Protein AF-0000000080321862 (afdb_homodimer)

Foldseek 3Di:
DDDDDDDDDDDPVVVVVLVVCCVVPVDVHSVRVVVVVVVVVVVVVVVVVVVVVVVVVVVVVVVD/DDDDDDDDDDDPVVVVVLVVCCVVPVDVHSVRVVVVVVVVVVVVVVVVVVVVVVVVVVVVVVVD

Structure (mmCIF, N/CA/C/O backbone):
data_AF-0000000080321862-model_v1
#
loop_
_entity.id
_entity.type
_entity.pdbx_description
1 polymer 'Putative addiction module antidote protein, CC2985 family'
#
loop_
_atom_site.group_PDB
_atom_site.id
_atom_site.type_symbol
_atom_site.label_atom_id
_atom_site.label_alt_id
_atom_site.label_comp_id
_atom_site.label_asym_id
_atom_site.label_entity_id
_atom_site.label_seq_id
_atom_site.pdbx_PDB_ins_code
_atom_site.Cartn_x
_atom_site.Cartn_y
_atom_site.Cartn_z
_atom_site.occupancy
_atom_site.B_iso_or_equiv
_atom_site.auth_seq_id
_atom_site.auth_comp_id
_atom_site.auth_asym_id
_atom_site.auth_atom_id
_atom_site.pdbx_PDB_model_num
ATOM 1 N N . MET A 1 1 ? 13.039 -7.543 13.562 1 77.44 1 MET A N 1
ATOM 2 C CA . MET A 1 1 ? 12.672 -7.555 12.156 1 77.44 1 MET A CA 1
ATOM 3 C C . MET A 1 1 ? 13.781 -6.965 11.297 1 77.44 1 MET A C 1
ATOM 5 O O . MET A 1 1 ? 14.297 -5.883 11.594 1 77.44 1 MET A O 1
ATOM 9 N N . ARG A 1 2 ? 14.242 -7.785 10.414 1 92.75 2 ARG A N 1
ATOM 10 C CA . ARG A 1 2 ? 15.328 -7.305 9.562 1 92.75 2 ARG A CA 1
ATOM 11 C C . ARG A 1 2 ? 14.797 -6.434 8.43 1 92.75 2 ARG A C 1
ATOM 13 O O . ARG A 1 2 ? 13.797 -6.781 7.793 1 92.75 2 ARG A O 1
ATOM 20 N N . MET A 1 3 ? 15.469 -5.238 8.336 1 97.31 3 MET A N 1
ATOM 21 C CA . MET A 1 3 ? 15.055 -4.309 7.289 1 97.31 3 MET A CA 1
ATOM 22 C C . MET A 1 3 ? 16.047 -4.305 6.137 1 97.31 3 MET A C 1
ATOM 24 O O . MET A 1 3 ? 17.219 -4.668 6.32 1 97.31 3 MET A O 1
ATOM 28 N N . ARG A 1 4 ? 15.469 -3.988 5 1 97 4 ARG A N 1
ATOM 29 C CA . ARG A 1 4 ? 16.281 -3.838 3.801 1 97 4 ARG A CA 1
ATOM 30 C C . ARG A 1 4 ? 16 -2.514 3.102 1 97 4 ARG A C 1
ATOM 32 O O . ARG A 1 4 ? 14.852 -2.074 3.039 1 97 4 ARG A O 1
ATOM 39 N N . LYS A 1 5 ? 17.062 -1.894 2.566 1 98.44 5 LYS A N 1
ATOM 40 C CA . LYS A 1 5 ? 16.938 -0.655 1.804 1 98.44 5 LYS A CA 1
ATOM 41 C C . LYS A 1 5 ? 16.75 -0.944 0.318 1 98.44 5 LYS A C 1
ATOM 43 O O . LYS A 1 5 ? 17.5 -1.722 -0.274 1 98.44 5 LYS A O 1
ATOM 48 N N . ILE A 1 6 ? 15.734 -0.368 -0.251 1 98.62 6 ILE A N 1
ATOM 49 C CA . ILE A 1 6 ? 15.516 -0.56 -1.682 1 98.62 6 ILE A CA 1
ATOM 50 C C . ILE A 1 6 ? 15.227 0.785 -2.344 1 98.62 6 ILE A C 1
ATOM 52 O O . ILE A 1 6 ? 14.789 1.729 -1.681 1 98.62 6 ILE A O 1
ATOM 56 N N . SER A 1 7 ? 15.43 0.873 -3.67 1 98.62 7 SER A N 1
ATOM 57 C CA . SER A 1 7 ? 15.125 2.041 -4.492 1 98.62 7 SER A CA 1
ATOM 58 C C . SER A 1 7 ? 13.945 1.773 -5.422 1 98.62 7 SER A C 1
ATOM 60 O O . SER A 1 7 ? 13.914 0.753 -6.113 1 98.62 7 SER A O 1
ATOM 62 N N . ILE A 1 8 ? 12.992 2.75 -5.379 1 98.69 8 ILE A N 1
ATOM 63 C CA . ILE A 1 8 ? 11.805 2.553 -6.20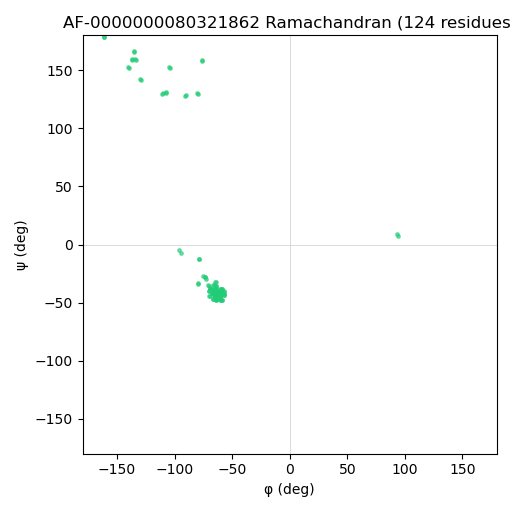3 1 98.69 8 ILE A CA 1
ATOM 64 C C . ILE A 1 8 ? 11.43 3.865 -6.891 1 98.69 8 ILE A C 1
ATOM 66 O O . ILE A 1 8 ? 11.852 4.941 -6.457 1 98.69 8 ILE A O 1
ATOM 70 N N . ARG A 1 9 ? 10.672 3.67 -7.949 1 98.56 9 ARG A N 1
ATOM 71 C CA . ARG A 1 9 ? 10.133 4.828 -8.656 1 98.56 9 ARG A CA 1
ATOM 72 C C . ARG A 1 9 ? 8.633 4.969 -8.406 1 98.56 9 ARG A C 1
ATOM 74 O O . ARG A 1 9 ? 7.875 4.016 -8.594 1 98.56 9 ARG A O 1
ATOM 81 N N . ILE A 1 10 ? 8.227 6.199 -8.031 1 98.62 10 ILE A N 1
ATOM 82 C CA . ILE A 1 10 ? 6.816 6.492 -7.805 1 98.62 10 ILE A CA 1
ATOM 83 C C . ILE A 1 10 ? 6.453 7.82 -8.469 1 98.62 10 ILE A C 1
ATOM 85 O O . ILE A 1 10 ? 7.332 8.578 -8.875 1 98.62 10 ILE A O 1
ATOM 89 N N . THR A 1 11 ? 5.117 8.07 -8.586 1 98.12 11 THR A N 1
ATOM 90 C CA . THR A 1 11 ? 4.684 9.312 -9.211 1 98.12 11 THR A CA 1
ATOM 91 C C . THR A 1 11 ? 4.855 10.484 -8.25 1 98.12 11 THR A C 1
ATOM 93 O O . THR A 1 11 ? 4.891 10.305 -7.035 1 98.12 11 THR A O 1
ATOM 96 N N . ASP A 1 12 ? 4.926 11.664 -8.82 1 98.06 12 ASP A N 1
ATOM 97 C CA . ASP A 1 12 ? 5 12.875 -8 1 98.06 12 ASP A CA 1
ATOM 98 C C . ASP A 1 12 ? 3.764 13.008 -7.113 1 98.06 12 ASP A C 1
ATOM 100 O O . ASP A 1 12 ? 3.863 13.453 -5.965 1 98.06 12 ASP A O 1
ATOM 104 N N . GLN A 1 13 ? 2.693 12.648 -7.672 1 97.19 13 GLN A N 1
ATOM 105 C CA . GLN A 1 13 ? 1.442 12.742 -6.926 1 97.19 13 GLN A CA 1
ATOM 106 C C . GLN A 1 13 ? 1.459 11.82 -5.711 1 97.19 13 GLN A C 1
ATOM 108 O O . GLN A 1 13 ? 1.04 12.219 -4.621 1 97.19 13 GLN A O 1
ATOM 113 N N . GLN A 1 14 ? 1.916 10.602 -5.883 1 98.31 14 GLN A N 1
ATOM 114 C CA . GLN A 1 14 ? 2.045 9.672 -4.77 1 98.31 14 GLN A CA 1
ATOM 115 C C . GLN A 1 14 ? 3 10.211 -3.707 1 98.31 14 GLN A C 1
ATOM 117 O O . GLN A 1 14 ? 2.715 10.133 -2.51 1 98.31 14 GLN A O 1
ATOM 122 N N . TYR A 1 15 ? 4.094 10.727 -4.207 1 98.31 15 TYR A N 1
ATOM 123 C CA . TYR A 1 15 ? 5.078 11.25 -3.268 1 98.31 15 TYR A CA 1
ATOM 124 C C . TYR A 1 15 ? 4.516 12.43 -2.486 1 98.31 15 TYR A C 1
ATOM 126 O O . TYR A 1 15 ? 4.766 12.562 -1.285 1 98.31 15 TYR A O 1
ATOM 134 N N . GLU A 1 16 ? 3.807 13.32 -3.184 1 97.69 16 GLU A N 1
ATOM 135 C CA . GLU A 1 16 ? 3.205 14.469 -2.523 1 97.69 16 GLU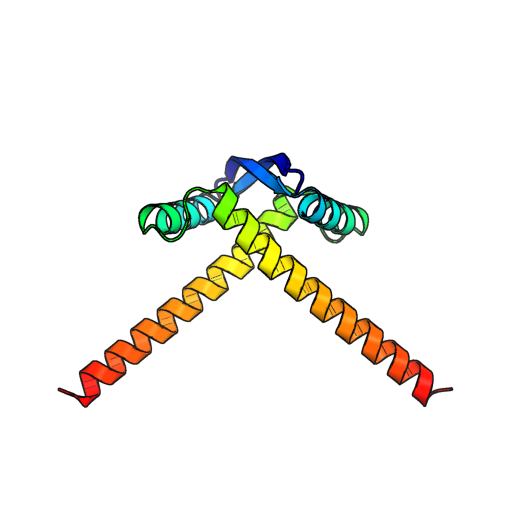 A CA 1
ATOM 136 C C . GLU A 1 16 ? 2.225 14.039 -1.437 1 97.69 16 GLU A C 1
ATOM 138 O O . GLU A 1 16 ? 2.162 14.656 -0.37 1 97.69 16 GLU A O 1
ATOM 143 N N . PHE A 1 17 ? 1.481 13.016 -1.724 1 97.88 17 PHE A N 1
ATOM 144 C CA . PHE A 1 17 ? 0.55 12.484 -0.734 1 97.88 17 PHE A CA 1
ATOM 145 C C . PHE A 1 17 ? 1.296 11.961 0.486 1 97.88 17 PHE A C 1
ATOM 147 O O . PHE A 1 17 ? 0.906 12.227 1.624 1 97.88 17 PHE A O 1
ATOM 154 N N . ILE A 1 18 ? 2.406 11.188 0.283 1 98.25 18 ILE A N 1
ATOM 155 C CA . ILE A 1 18 ? 3.244 10.672 1.359 1 98.25 18 ILE A CA 1
ATOM 156 C C . ILE A 1 18 ? 3.76 11.828 2.215 1 98.25 18 ILE A C 1
ATOM 158 O O . ILE A 1 18 ? 3.664 11.789 3.443 1 98.25 18 ILE A O 1
ATOM 162 N N . GLU A 1 19 ? 4.184 12.891 1.536 1 97.88 19 GLU A N 1
ATOM 163 C CA . GLU A 1 19 ? 4.742 14.047 2.234 1 97.88 19 GLU A CA 1
ATOM 164 C C . GLU A 1 19 ? 3.684 14.734 3.088 1 97.88 19 GLU A C 1
ATOM 166 O O . GLU A 1 19 ? 3.984 15.227 4.176 1 97.88 19 GLU A O 1
ATOM 171 N N . SER A 1 20 ? 2.498 14.797 2.58 1 97.25 20 SER A N 1
ATOM 172 C CA . SER A 1 20 ? 1.416 15.43 3.328 1 97.25 20 SER A CA 1
ATOM 173 C C . SER A 1 20 ? 1.116 14.664 4.613 1 97.25 20 SER A C 1
ATOM 175 O O . SER A 1 20 ? 0.874 15.273 5.66 1 97.25 20 SER A O 1
ATOM 177 N N . LEU A 1 21 ? 1.177 13.344 4.59 1 96.81 21 LEU A N 1
ATOM 178 C CA . LEU A 1 21 ? 0.937 12.508 5.766 1 96.81 21 LEU A CA 1
ATOM 179 C C . LEU A 1 21 ? 2.049 12.688 6.793 1 96.81 21 LEU A C 1
ATOM 181 O O . LEU A 1 21 ? 1.788 12.711 7.996 1 96.81 21 LEU A O 1
ATOM 185 N N . VAL A 1 22 ? 3.281 12.812 6.258 1 98 22 VAL A N 1
ATOM 186 C CA . VAL A 1 22 ? 4.43 13.008 7.137 1 98 22 VAL A CA 1
ATOM 187 C C . VAL A 1 22 ? 4.344 14.375 7.805 1 98 22 VAL A C 1
ATOM 189 O O . VAL A 1 22 ? 4.566 14.5 9.008 1 98 22 VAL A O 1
ATOM 192 N N . ALA A 1 23 ? 3.965 15.336 7.008 1 97.44 23 ALA A N 1
ATOM 193 C CA . ALA A 1 23 ? 3.865 16.703 7.496 1 97.44 23 ALA A CA 1
ATOM 194 C C . ALA A 1 23 ? 2.781 16.828 8.562 1 97.44 23 ALA A C 1
ATOM 196 O O . ALA A 1 23 ? 2.916 17.625 9.508 1 97.44 23 ALA A O 1
ATOM 197 N N . MET A 1 24 ? 1.712 16.031 8.469 1 95.88 24 MET A N 1
ATOM 198 C CA . MET A 1 24 ? 0.59 16.062 9.406 1 95.88 24 MET A CA 1
ATOM 199 C C . MET A 1 24 ? 0.933 15.32 10.695 1 95.88 24 MET A C 1
ATOM 201 O O . MET A 1 24 ? 0.191 15.398 11.672 1 95.88 24 MET A O 1
ATOM 205 N N . GLY A 1 25 ? 1.989 14.609 10.664 1 96.19 25 GLY A N 1
ATOM 206 C CA . GLY A 1 25 ? 2.48 13.953 11.867 1 96.19 25 GLY A CA 1
ATOM 207 C C . GLY A 1 25 ? 1.985 12.531 12.016 1 96.19 25 GLY A C 1
ATOM 208 O O . GLY A 1 25 ? 2.184 11.906 13.062 1 96.19 25 GLY A O 1
ATOM 209 N N . ASP A 1 26 ? 1.328 11.961 11.055 1 93.56 26 ASP A N 1
ATOM 210 C CA . ASP A 1 26 ? 0.773 10.609 11.102 1 93.56 26 ASP A CA 1
ATOM 211 C C . ASP A 1 26 ? 1.875 9.562 10.992 1 93.56 26 ASP A C 1
ATOM 213 O O . ASP A 1 26 ? 1.731 8.445 11.492 1 93.56 26 ASP A O 1
ATOM 217 N N . TYR A 1 27 ? 2.934 9.961 10.328 1 97.06 27 TYR A N 1
ATOM 218 C CA . TYR A 1 27 ? 4.078 9.094 10.094 1 97.06 27 TYR A CA 1
ATOM 219 C C . TYR A 1 27 ? 5.387 9.859 10.242 1 97.06 27 TYR A C 1
ATOM 221 O O . TYR A 1 27 ? 5.438 11.062 9.992 1 97.06 27 TYR A O 1
ATOM 229 N N . ALA A 1 28 ? 6.363 9.227 10.586 1 97.44 28 ALA A N 1
ATOM 230 C CA . ALA A 1 28 ? 7.656 9.859 10.836 1 97.44 28 ALA A CA 1
ATOM 231 C C . ALA A 1 28 ? 8.383 10.141 9.523 1 97.44 28 ALA A C 1
ATOM 233 O O . ALA A 1 28 ? 9.164 11.094 9.43 1 97.44 28 ALA A O 1
ATOM 234 N N . ASN A 1 29 ? 8.18 9.219 8.477 1 98.19 29 ASN A N 1
ATOM 235 C CA . ASN A 1 29 ? 8.891 9.367 7.211 1 98.19 29 ASN A CA 1
ATOM 236 C C . ASN A 1 29 ? 8.227 8.578 6.094 1 98.19 29 ASN A C 1
ATOM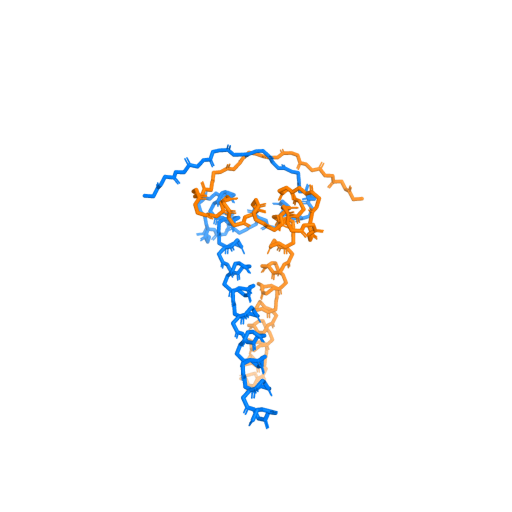 238 O O . ASN A 1 29 ? 7.242 7.867 6.332 1 98.19 29 ASN A O 1
ATOM 242 N N . ALA A 1 30 ? 8.75 8.68 4.992 1 98 30 ALA A N 1
ATOM 243 C CA . ALA A 1 30 ? 8.203 8.039 3.799 1 98 30 ALA A CA 1
ATOM 244 C C . ALA A 1 30 ? 8.234 6.52 3.936 1 98 30 ALA A C 1
ATOM 246 O O . ALA A 1 30 ? 7.305 5.832 3.504 1 98 30 ALA A O 1
ATOM 247 N N . SER A 1 31 ? 9.281 5.938 4.484 1 98.75 31 SER A N 1
ATOM 248 C CA . SER A 1 31 ? 9.391 4.492 4.66 1 98.75 31 SER A CA 1
ATOM 249 C C . SER A 1 31 ? 8.25 3.951 5.512 1 98.75 31 SER A C 1
ATOM 251 O O . SER A 1 31 ? 7.719 2.871 5.242 1 98.75 31 SER A O 1
ATOM 253 N N . GLU A 1 32 ? 7.91 4.699 6.48 1 98.56 32 GLU A N 1
ATOM 254 C CA . GLU A 1 32 ? 6.816 4.289 7.355 1 98.56 32 GLU A CA 1
ATOM 255 C C . GLU A 1 32 ? 5.492 4.25 6.602 1 98.56 32 GLU A C 1
ATOM 257 O O . GLU A 1 32 ? 4.715 3.307 6.754 1 98.56 32 GLU A O 1
ATOM 262 N N . VAL A 1 33 ? 5.246 5.172 5.77 1 98.56 33 VAL A N 1
ATOM 263 C CA . VAL A 1 33 ? 4.02 5.23 4.98 1 98.56 33 VAL A CA 1
ATOM 264 C C . VAL A 1 33 ? 3.961 4.039 4.023 1 98.56 33 VAL A C 1
ATOM 266 O O . VAL A 1 33 ? 2.945 3.348 3.951 1 98.56 33 VAL A O 1
ATOM 269 N N . ILE A 1 34 ? 5.023 3.771 3.371 1 98.75 34 ILE A N 1
ATOM 270 C CA . ILE A 1 34 ? 5.086 2.729 2.352 1 98.75 34 ILE A CA 1
ATOM 271 C C . ILE A 1 34 ? 4.957 1.357 3.01 1 98.75 34 ILE A C 1
ATOM 273 O O . ILE A 1 34 ? 4.285 0.468 2.482 1 98.75 34 ILE A O 1
ATOM 277 N N . ARG A 1 35 ? 5.574 1.209 4.195 1 98.69 35 ARG A N 1
ATOM 278 C CA . ARG A 1 35 ? 5.43 -0.057 4.906 1 98.69 35 ARG A CA 1
ATOM 279 C C . ARG A 1 35 ? 3.977 -0.3 5.301 1 98.69 35 ARG A C 1
ATOM 281 O O . ARG A 1 35 ? 3.494 -1.434 5.246 1 98.69 35 ARG A O 1
ATOM 288 N N . GLU A 1 36 ? 3.305 0.732 5.641 1 98.5 36 GLU A N 1
ATOM 289 C CA . GLU A 1 36 ? 1.891 0.59 5.977 1 98.5 36 GLU A CA 1
ATOM 290 C C . GLU A 1 36 ? 1.062 0.256 4.738 1 98.5 36 GLU A C 1
ATOM 292 O O . GLU A 1 36 ? 0.19 -0.614 4.785 1 98.5 36 GLU A O 1
ATOM 297 N N . ALA A 1 37 ? 1.344 0.953 3.703 1 98.62 37 ALA A N 1
ATOM 298 C CA . ALA A 1 37 ? 0.659 0.671 2.445 1 98.62 37 ALA A CA 1
ATOM 299 C C . ALA A 1 37 ? 0.853 -0.784 2.027 1 98.62 37 ALA A C 1
ATOM 301 O O . ALA A 1 37 ? -0.101 -1.453 1.626 1 98.62 37 ALA A O 1
ATOM 302 N N . LEU A 1 38 ? 2.053 -1.269 2.223 1 98.62 38 LEU A N 1
ATOM 303 C CA . LEU A 1 38 ? 2.377 -2.645 1.861 1 98.62 38 LEU A CA 1
ATOM 304 C C . LEU A 1 38 ? 1.68 -3.629 2.795 1 98.62 38 LEU A C 1
ATOM 306 O O . LEU A 1 38 ? 1.234 -4.695 2.359 1 98.62 38 LEU A O 1
ATOM 310 N N . ARG A 1 39 ? 1.67 -3.26 4.023 1 97.94 39 ARG A N 1
ATOM 311 C CA . ARG A 1 39 ? 0.982 -4.121 4.98 1 97.94 39 ARG A CA 1
ATOM 312 C C . ARG A 1 39 ? -0.483 -4.301 4.598 1 97.94 39 ARG A C 1
ATOM 314 O O . ARG A 1 39 ? -0.991 -5.426 4.578 1 97.94 39 ARG A O 1
ATOM 321 N N . ILE A 1 40 ? -1.139 -3.209 4.293 1 97.31 40 ILE A N 1
ATOM 322 C CA . ILE A 1 40 ? -2.543 -3.238 3.898 1 97.31 40 ILE A CA 1
ATOM 323 C C . ILE A 1 40 ? -2.699 -4.039 2.609 1 97.31 40 ILE A C 1
ATOM 325 O O . ILE A 1 40 ? -3.572 -4.906 2.512 1 97.31 40 ILE A O 1
ATOM 329 N N . PHE A 1 41 ? -1.839 -3.814 1.618 1 97.88 41 PHE A N 1
ATOM 330 C CA . PHE A 1 41 ? -1.851 -4.492 0.326 1 97.88 41 PHE A CA 1
ATOM 331 C C . PHE A 1 41 ? -1.671 -5.996 0.5 1 97.88 41 PHE A C 1
ATOM 333 O O . PHE A 1 41 ? -2.422 -6.785 -0.074 1 97.88 41 PHE A O 1
ATOM 340 N N . ILE A 1 42 ? -0.687 -6.414 1.298 1 96.62 42 ILE A N 1
ATOM 341 C CA . ILE A 1 42 ? -0.358 -7.82 1.508 1 96.62 42 ILE A CA 1
ATOM 342 C C . ILE A 1 42 ? -1.522 -8.523 2.201 1 96.62 42 ILE A C 1
ATOM 344 O O . ILE A 1 42 ? -1.919 -9.625 1.803 1 96.62 42 ILE A O 1
ATOM 348 N N . ASN A 1 43 ? -2.047 -7.859 3.209 1 95.94 43 ASN A N 1
ATOM 349 C CA . ASN A 1 43 ? -3.188 -8.438 3.912 1 95.94 43 ASN A CA 1
ATOM 350 C C . ASN A 1 43 ? -4.375 -8.648 2.977 1 95.94 43 ASN A C 1
ATOM 352 O O . ASN A 1 43 ? -5.07 -9.664 3.061 1 95.94 43 ASN A O 1
ATOM 356 N N . GLN A 1 44 ? -4.609 -7.75 2.152 1 94.81 44 GLN A N 1
ATOM 357 C CA . GLN A 1 44 ? -5.699 -7.863 1.187 1 94.81 44 GLN A CA 1
ATOM 358 C C . GLN A 1 44 ? -5.465 -9.023 0.227 1 94.81 44 GLN A C 1
ATOM 360 O O . GLN A 1 44 ? -6.379 -9.805 -0.046 1 94.81 44 GLN A O 1
ATOM 365 N N . LYS A 1 45 ? -4.25 -9.086 -0.304 1 94 45 LYS A N 1
ATOM 366 C CA . LYS A 1 45 ? -3.91 -10.164 -1.229 1 94 45 LYS A CA 1
ATOM 367 C C . LYS A 1 45 ? -4.023 -11.523 -0.549 1 94 45 LYS A C 1
ATOM 369 O O . LYS A 1 45 ? -4.5 -12.492 -1.155 1 94 45 LYS A O 1
ATOM 374 N N . LYS A 1 46 ? -3.58 -11.57 0.671 1 93.12 46 LYS A N 1
ATOM 375 C CA . LYS A 1 46 ? -3.668 -12.82 1.422 1 93.12 46 LYS A CA 1
ATOM 376 C C . LYS A 1 46 ? -5.121 -13.234 1.634 1 93.12 46 LYS A C 1
ATOM 378 O O . LYS A 1 46 ? -5.457 -14.414 1.537 1 93.12 46 LYS A O 1
ATOM 383 N N . LYS A 1 47 ? -5.887 -12.305 1.898 1 94.12 47 LYS A N 1
ATOM 384 C CA . LYS A 1 47 ? -7.309 -12.586 2.076 1 94.12 47 LYS A CA 1
ATOM 385 C C . LYS A 1 47 ? -7.93 -13.117 0.788 1 94.12 47 LYS A C 1
ATOM 387 O O . LYS A 1 47 ? -8.688 -14.094 0.813 1 94.12 47 LYS A O 1
ATOM 392 N N . GLU A 1 48 ? -7.66 -12.492 -0.263 1 93.19 48 GLU A N 1
ATOM 393 C CA . GLU A 1 48 ? -8.156 -12.914 -1.567 1 93.19 48 GLU A CA 1
ATOM 394 C C . GLU A 1 48 ? -7.73 -14.344 -1.881 1 93.19 48 GLU A C 1
ATOM 396 O O . GLU A 1 48 ? -8.531 -15.141 -2.373 1 93.19 48 GLU A O 1
ATOM 401 N N . LEU A 1 49 ? -6.52 -14.625 -1.575 1 88.88 49 LEU A N 1
ATOM 402 C CA . LEU A 1 49 ? -5.977 -15.953 -1.833 1 88.88 49 LEU A CA 1
ATOM 403 C C . LEU A 1 49 ? -6.668 -17 -0.964 1 88.88 49 LEU A C 1
ATOM 405 O O . LEU A 1 49 ? -7.02 -18.078 -1.446 1 88.88 49 LEU A O 1
ATOM 409 N N . LYS A 1 50 ? -6.875 -16.656 0.203 1 92 50 LYS A N 1
ATOM 410 C CA . LYS A 1 50 ? -7.555 -17.547 1.132 1 92 50 LYS A CA 1
ATOM 411 C C . LYS A 1 50 ? -8.984 -17.844 0.678 1 92 50 LYS A C 1
ATOM 413 O O . LYS A 1 50 ? -9.445 -18.984 0.73 1 92 50 LYS A O 1
ATOM 418 N N . GLU A 1 51 ? -9.594 -16.812 0.292 1 92.25 51 GLU A N 1
ATOM 419 C CA . GLU A 1 51 ? -10.977 -16.953 -0.173 1 92.25 51 GLU A CA 1
ATOM 420 C C . GLU A 1 51 ? -11.047 -17.828 -1.428 1 92.25 51 GLU A C 1
ATOM 422 O O . GLU A 1 51 ? -11.922 -18.688 -1.544 1 92.25 51 GLU A O 1
ATOM 427 N N . LEU A 1 52 ? -10.141 -17.609 -2.27 1 90.44 52 LEU A N 1
ATOM 428 C CA . LEU A 1 52 ? -10.086 -18.375 -3.51 1 90.44 52 LEU A CA 1
ATOM 429 C C . LEU A 1 52 ? -9.766 -19.844 -3.229 1 90.44 52 LEU A C 1
ATOM 431 O O . LEU A 1 52 ? -10.383 -20.75 -3.805 1 90.44 52 LEU A O 1
ATOM 435 N N . MET A 1 53 ? -8.789 -20.062 -2.418 1 89 53 MET A N 1
ATOM 436 C CA . MET A 1 53 ? -8.398 -21.422 -2.053 1 89 53 MET A CA 1
ATOM 437 C C . MET A 1 53 ? -9.523 -22.125 -1.31 1 89 53 MET A C 1
ATOM 439 O O . MET A 1 53 ? -9.758 -23.328 -1.515 1 89 53 MET A O 1
ATOM 443 N N . GLY A 1 54 ? -10.109 -21.375 -0.427 1 85.56 54 GLY A N 1
ATOM 444 C CA . GLY A 1 54 ? -11.242 -21.938 0.282 1 85.56 54 GLY A CA 1
ATOM 445 C C . GLY A 1 54 ? -12.383 -22.328 -0.638 1 85.56 54 GLY A C 1
ATOM 446 O O . GLY A 1 54 ? -12.969 -23.406 -0.481 1 85.56 54 GLY A O 1
ATOM 447 N N . ASP A 1 55 ? -12.711 -21.5 -1.526 1 85.25 55 ASP A N 1
ATOM 448 C CA . ASP A 1 55 ? -13.773 -21.766 -2.49 1 85.25 55 ASP A CA 1
ATOM 449 C C . ASP A 1 55 ? -13.453 -22.969 -3.355 1 85.25 55 ASP A C 1
ATOM 451 O O . ASP A 1 55 ? -14.328 -23.781 -3.66 1 85.25 55 ASP A O 1
ATOM 455 N N . GLU A 1 56 ? -12.25 -23.078 -3.75 1 81.69 56 GLU A N 1
ATOM 456 C CA . GLU A 1 56 ? -11.812 -24.203 -4.574 1 81.69 56 GLU A CA 1
ATOM 457 C C . GLU A 1 56 ? -11.945 -25.516 -3.818 1 81.69 56 GLU A C 1
ATOM 459 O O . GLU A 1 56 ? -12.414 -26.516 -4.375 1 81.69 56 GLU A O 1
ATOM 464 N N . ILE A 1 57 ? -11.594 -25.516 -2.639 1 86.25 57 ILE A N 1
ATOM 465 C CA . ILE A 1 57 ? -11.664 -26.688 -1.791 1 86.25 57 ILE A CA 1
ATOM 466 C C . ILE A 1 57 ? -13.125 -27.094 -1.58 1 86.25 57 ILE A C 1
ATOM 468 O O . ILE A 1 57 ? -13.477 -28.266 -1.662 1 86.25 57 ILE A O 1
ATOM 472 N N . LYS A 1 58 ? -13.867 -26.062 -1.34 1 87.06 58 LYS A N 1
ATOM 473 C CA . LYS A 1 58 ? -15.297 -26.312 -1.196 1 87.06 58 LYS A CA 1
ATOM 474 C C . LYS A 1 58 ? -15.891 -26.891 -2.479 1 87.06 58 LYS A C 1
ATOM 476 O O . LYS A 1 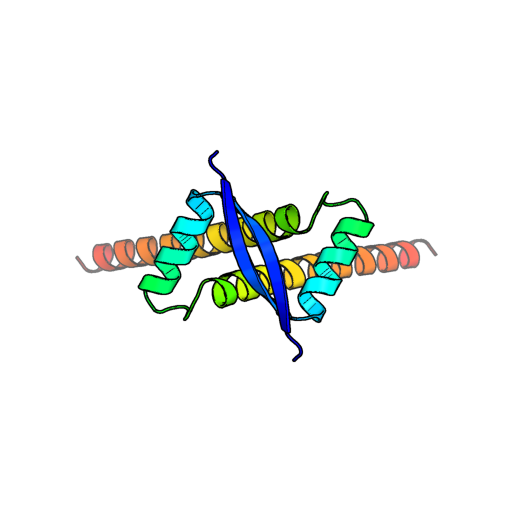58 ? -16.672 -27.844 -2.432 1 87.06 58 LYS A O 1
ATOM 481 N N . TRP A 1 59 ? -15.516 -26.359 -3.543 1 86.31 59 TRP A N 1
ATOM 482 C CA . TRP A 1 59 ? -15.977 -26.812 -4.855 1 86.31 59 TRP A CA 1
ATOM 483 C C . TRP A 1 59 ? -15.523 -28.234 -5.137 1 86.31 59 TRP A C 1
ATOM 485 O O . TRP A 1 59 ? -16.312 -29.062 -5.609 1 86.31 59 TRP A O 1
ATOM 495 N N . MET A 1 60 ? -14.352 -28.516 -4.852 1 90.06 60 MET A N 1
ATOM 496 C CA . MET A 1 60 ? -13.812 -29.844 -5.066 1 90.06 60 MET A CA 1
ATOM 497 C C . MET A 1 60 ? -14.5 -30.859 -4.152 1 90.06 60 MET A C 1
ATOM 499 O O . MET A 1 60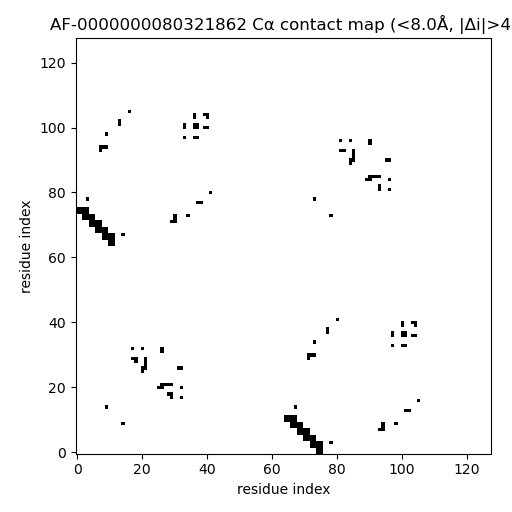 ? -14.703 -32 -4.535 1 90.06 60 MET A O 1
ATOM 503 N N . GLY A 1 61 ? -14.789 -30.312 -3.002 1 84.31 61 GLY A N 1
ATOM 504 C CA . GLY A 1 61 ? -15.453 -31.203 -2.055 1 84.31 61 GLY A CA 1
ATOM 505 C C . GLY A 1 61 ? -16.875 -31.531 -2.457 1 84.31 61 GLY A C 1
ATOM 506 O O . GLY A 1 61 ? -17.359 -32.625 -2.199 1 84.31 61 GLY A O 1
ATOM 507 N N . GLU A 1 62 ? -17.594 -30.625 -3.045 1 80.44 62 GLU A N 1
ATOM 508 C CA . GLU A 1 62 ? -18.969 -30.844 -3.453 1 80.44 62 GLU A CA 1
ATOM 509 C C . GLU A 1 62 ? -19.047 -31.75 -4.68 1 80.44 62 GLU A C 1
ATOM 511 O O . GLU A 1 62 ? -20.078 -32.375 -4.93 1 80.44 62 GLU A O 1
ATOM 516 N N . ASN A 1 63 ? -18 -31.672 -5.414 1 72.88 63 ASN A N 1
ATOM 517 C CA . ASN A 1 63 ? -18.047 -32.469 -6.633 1 72.88 63 ASN A CA 1
ATOM 518 C C . ASN A 1 63 ? -17.359 -33.812 -6.438 1 72.88 63 ASN A C 1
ATOM 520 O O . ASN A 1 63 ? -17.234 -34.594 -7.383 1 72.88 63 ASN A O 1
ATOM 524 N N . VAL A 1 64 ? -16.75 -34.062 -5.309 1 65 64 VAL A N 1
ATOM 525 C CA . VAL A 1 64 ? -16.312 -35.438 -5.023 1 65 64 VAL A CA 1
ATOM 526 C C . VAL A 1 64 ? -17.422 -36.188 -4.301 1 65 64 VAL A C 1
ATOM 528 O O . VAL A 1 64 ? -18.156 -35.625 -3.504 1 65 64 VAL A O 1
ATOM 531 N N . MET B 1 1 ? 2.887 11.414 -16.672 1 77.69 1 MET B N 1
ATOM 532 C CA . MET B 1 1 ? 3.057 11.344 -15.227 1 77.69 1 MET B CA 1
ATOM 533 C C . MET B 1 1 ? 4.535 11.367 -14.852 1 77.69 1 MET B C 1
ATOM 535 O O . MET B 1 1 ? 5.336 10.617 -15.406 1 77.69 1 MET B O 1
ATOM 539 N N . ARG B 1 2 ? 4.852 12.367 -14.086 1 93.06 2 ARG B N 1
ATOM 540 C CA . ARG B 1 2 ? 6.254 12.484 -13.703 1 93.06 2 ARG B CA 1
ATOM 541 C C . ARG B 1 2 ? 6.582 11.547 -12.539 1 93.06 2 ARG B C 1
ATOM 543 O O . ARG B 1 2 ? 5.828 11.469 -11.57 1 93.06 2 ARG B O 1
ATOM 550 N N . MET B 1 3 ? 7.703 10.805 -12.805 1 97.44 3 MET B N 1
ATOM 551 C CA . MET B 1 3 ? 8.125 9.859 -11.773 1 97.44 3 MET B CA 1
ATOM 552 C C . MET B 1 3 ? 9.352 10.383 -11.031 1 97.44 3 MET B C 1
ATOM 554 O O . MET B 1 3 ? 10.102 11.203 -11.555 1 97.44 3 MET B O 1
ATOM 558 N N . ARG B 1 4 ? 9.406 9.914 -9.805 1 97 4 ARG B N 1
ATOM 559 C CA . ARG B 1 4 ? 10.562 10.227 -8.969 1 97 4 ARG B CA 1
ATOM 560 C C . ARG B 1 4 ? 11.141 8.969 -8.336 1 97 4 ARG B C 1
ATOM 562 O O . ARG B 1 4 ? 10.398 8.07 -7.93 1 97 4 ARG B O 1
ATOM 569 N N . LYS B 1 5 ? 12.484 8.914 -8.234 1 98.44 5 LYS B N 1
ATOM 570 C CA . LYS B 1 5 ? 13.18 7.812 -7.578 1 98.44 5 LYS B CA 1
ATOM 571 C C . LYS B 1 5 ? 13.383 8.102 -6.094 1 98.44 5 LYS B C 1
ATOM 573 O O . LYS B 1 5 ? 13.859 9.172 -5.723 1 98.44 5 LYS B O 1
ATOM 578 N N . ILE B 1 6 ? 12.992 7.176 -5.27 1 98.62 6 ILE B N 1
ATOM 579 C CA . ILE B 1 6 ? 13.219 7.363 -3.84 1 98.62 6 ILE B CA 1
ATOM 580 C C . ILE B 1 6 ? 13.789 6.086 -3.232 1 98.62 6 ILE B C 1
ATOM 582 O O . ILE B 1 6 ? 13.617 4.996 -3.787 1 98.62 6 ILE B O 1
ATOM 586 N N . SER B 1 7 ? 14.438 6.207 -2.061 1 98.62 7 SER B N 1
ATOM 587 C CA . SER B 1 7 ? 14.984 5.094 -1.287 1 98.62 7 SER B CA 1
ATOM 588 C C . SER B 1 7 ? 14.195 4.887 0.005 1 98.62 7 SER B C 1
ATOM 590 O O . SER B 1 7 ? 13.953 5.836 0.751 1 98.62 7 SER B O 1
ATOM 592 N N . ILE B 1 8 ? 13.805 3.598 0.2 1 98.69 8 ILE B N 1
ATOM 593 C CA . ILE B 1 8 ? 13.008 3.312 1.388 1 98.69 8 ILE B CA 1
ATOM 594 C C . ILE B 1 8 ? 13.508 2.029 2.049 1 98.69 8 ILE B C 1
ATOM 596 O O . ILE B 1 8 ? 14.188 1.219 1.412 1 98.69 8 ILE B O 1
ATOM 600 N N . ARG B 1 9 ? 13.156 1.938 3.32 1 98.5 9 ARG B N 1
ATOM 601 C CA . ARG B 1 9 ? 13.453 0.72 4.066 1 98.5 9 ARG B CA 1
ATOM 602 C C . ARG B 1 9 ? 12.188 -0.087 4.328 1 98.5 9 ARG B C 1
ATOM 604 O O . ARG B 1 9 ? 11.195 0.446 4.84 1 98.5 9 ARG B O 1
ATOM 611 N N . ILE B 1 10 ? 12.258 -1.394 4.023 1 98.62 10 ILE B N 1
ATOM 612 C CA . ILE B 1 10 ? 11.133 -2.297 4.262 1 98.62 10 ILE B CA 1
ATOM 613 C C . ILE B 1 10 ? 11.641 -3.588 4.898 1 98.62 10 ILE B C 1
ATOM 615 O O . ILE B 1 10 ? 12.844 -3.846 4.926 1 98.62 10 ILE B O 1
ATOM 619 N N . THR B 1 11 ? 10.68 -4.375 5.434 1 98.12 11 THR B N 1
ATOM 620 C CA . THR B 1 11 ? 11.078 -5.625 6.07 1 98.12 11 THR B CA 1
ATOM 621 C C . THR B 1 11 ? 11.414 -6.684 5.027 1 98.12 11 THR B C 1
ATOM 623 O O . THR B 1 11 ? 10.969 -6.602 3.881 1 98.12 11 THR B O 1
ATOM 626 N N . ASP B 1 12 ? 12.188 -7.664 5.441 1 98 12 ASP B N 1
ATOM 627 C CA . ASP B 1 12 ? 12.5 -8.781 4.555 1 98 12 ASP B CA 1
ATOM 628 C C . ASP B 1 12 ? 11.234 -9.516 4.125 1 98 12 ASP B C 1
ATOM 630 O O . ASP B 1 12 ? 11.133 -9.961 2.98 1 98 12 ASP B O 1
ATOM 634 N N . GLN B 1 13 ? 10.367 -9.625 5.043 1 97.19 13 GLN B N 1
ATOM 635 C CA . GLN B 1 13 ? 9.117 -10.312 4.754 1 97.19 13 GLN B CA 1
ATOM 636 C C . GLN B 1 13 ? 8.32 -9.586 3.676 1 97.19 13 GLN B C 1
ATOM 638 O O . GLN B 1 13 ? 7.781 -10.211 2.764 1 97.19 13 GLN B O 1
ATOM 643 N N . GLN B 1 14 ? 8.227 -8.273 3.791 1 98.25 14 GLN B N 1
ATOM 644 C CA . GLN B 1 14 ? 7.551 -7.473 2.775 1 98.25 14 GLN B CA 1
ATOM 645 C C . GLN B 1 14 ? 8.227 -7.625 1.416 1 98.25 14 GLN B C 1
ATOM 647 O O . GLN B 1 14 ? 7.555 -7.773 0.394 1 98.25 14 GLN B O 1
ATOM 652 N N . TYR B 1 15 ? 9.539 -7.562 1.472 1 98.25 15 TYR B N 1
ATOM 653 C CA . TYR B 1 15 ? 10.273 -7.676 0.218 1 98.25 15 TYR B CA 1
ATOM 654 C C . TYR B 1 15 ? 10.062 -9.047 -0.42 1 98.25 15 TYR B C 1
ATOM 656 O O . TYR B 1 15 ? 9.93 -9.148 -1.641 1 98.25 15 TYR B O 1
ATOM 664 N N . GLU B 1 16 ? 10.094 -10.094 0.389 1 97.69 16 GLU B N 1
ATOM 665 C CA . GLU B 1 16 ? 9.883 -11.445 -0.118 1 97.69 16 GLU B CA 1
ATOM 666 C C . GLU B 1 16 ? 8.508 -11.578 -0.774 1 97.69 16 GLU B C 1
ATOM 668 O O . GLU B 1 16 ? 8.367 -12.242 -1.804 1 97.69 16 GLU B O 1
ATOM 673 N N . PHE B 1 17 ? 7.531 -10.961 -0.159 1 97.88 17 PHE B N 1
ATOM 674 C CA . PHE B 1 17 ? 6.188 -10.984 -0.732 1 97.88 17 PHE B CA 1
ATOM 675 C C . PHE B 1 17 ? 6.168 -10.289 -2.086 1 97.88 17 PHE B C 1
ATOM 677 O O . PHE B 1 17 ? 5.582 -10.797 -3.043 1 97.88 17 PHE B O 1
ATOM 684 N N . ILE B 1 18 ? 6.82 -9.094 -2.213 1 98.25 18 ILE B N 1
ATOM 685 C CA . ILE B 1 18 ? 6.926 -8.352 -3.463 1 98.25 18 ILE B CA 1
ATOM 686 C C . ILE B 1 18 ? 7.578 -9.227 -4.531 1 98.25 18 ILE B C 1
ATOM 688 O O . ILE B 1 18 ? 7.07 -9.336 -5.648 1 98.25 18 ILE B O 1
ATOM 692 N N . GLU B 1 19 ? 8.633 -9.93 -4.129 1 97.88 19 GLU B N 1
ATOM 693 C CA . GLU B 1 19 ? 9.375 -10.781 -5.062 1 97.88 19 GLU B CA 1
ATOM 694 C C . GLU B 1 19 ? 8.508 -11.93 -5.562 1 97.88 19 GLU B C 1
ATOM 696 O O . GLU B 1 19 ? 8.602 -12.328 -6.727 1 97.88 19 GLU B O 1
ATOM 701 N N . SER B 1 20 ? 7.719 -12.469 -4.695 1 97.25 20 SER B N 1
ATOM 702 C CA . SER B 1 20 ? 6.844 -13.57 -5.082 1 97.25 20 SER B CA 1
ATOM 703 C C . SER B 1 20 ? 5.824 -13.125 -6.125 1 97.25 20 SER B C 1
ATOM 705 O O . SER B 1 20 ? 5.531 -13.859 -7.07 1 97.25 20 SER B O 1
ATOM 707 N N . LEU B 1 21 ? 5.301 -11.914 -6.008 1 96.81 21 LEU B N 1
ATOM 708 C CA . LEU B 1 21 ? 4.34 -11.375 -6.961 1 96.81 21 LEU B CA 1
ATOM 709 C C . LEU B 1 21 ? 4.996 -11.125 -8.32 1 96.81 21 LEU B C 1
ATOM 711 O O . LEU B 1 21 ? 4.387 -11.367 -9.359 1 96.81 21 LEU B O 1
ATOM 715 N N . VAL B 1 22 ? 6.25 -10.648 -8.25 1 98 22 VAL B N 1
ATOM 716 C CA . VAL B 1 22 ? 6.992 -10.391 -9.484 1 98 22 VAL B CA 1
ATOM 717 C C . VAL B 1 22 ? 7.301 -11.711 -10.188 1 98 22 VAL B C 1
ATOM 719 O O . VAL B 1 22 ? 7.137 -11.82 -11.406 1 98 22 VAL B O 1
ATOM 722 N N . ALA B 1 23 ? 7.676 -12.664 -9.398 1 97.44 23 ALA B N 1
ATOM 723 C CA . ALA B 1 23 ? 8.031 -13.977 -9.93 1 97.44 23 ALA B CA 1
ATOM 724 C C . ALA B 1 23 ? 6.828 -14.656 -10.578 1 97.44 23 ALA B C 1
ATOM 726 O O . ALA B 1 23 ? 6.969 -15.375 -11.57 1 97.44 23 ALA B O 1
ATOM 727 N N . MET B 1 24 ? 5.621 -14.398 -10.055 1 95.94 24 MET B N 1
ATOM 728 C CA . MET B 1 24 ? 4.387 -14.992 -10.562 1 95.94 24 MET B CA 1
ATOM 729 C C . MET B 1 24 ? 3.916 -14.289 -11.828 1 95.94 24 MET B C 1
ATOM 731 O O . MET B 1 24 ? 2.996 -14.758 -12.5 1 95.94 24 MET B O 1
ATOM 735 N N . GLY B 1 25 ? 4.484 -13.188 -12.109 1 96.19 25 GLY B N 1
ATOM 736 C CA . GLY B 1 25 ? 4.203 -12.484 -13.352 1 96.19 25 GLY B CA 1
ATOM 737 C C . GLY B 1 25 ? 3.111 -11.445 -13.211 1 96.19 25 GLY B C 1
ATOM 738 O O . GLY B 1 25 ? 2.652 -10.883 -14.211 1 96.19 25 GLY B O 1
ATOM 739 N N . ASP B 1 26 ? 2.641 -11.125 -12.039 1 93.5 26 ASP B N 1
ATOM 740 C CA . ASP B 1 26 ? 1.567 -10.164 -11.797 1 93.5 26 ASP B CA 1
ATOM 741 C C . ASP B 1 26 ? 2.061 -8.734 -11.969 1 93.5 26 ASP B C 1
ATOM 743 O O . ASP B 1 26 ? 1.281 -7.836 -12.305 1 93.5 26 ASP B O 1
ATOM 747 N N . TYR B 1 27 ? 3.346 -8.57 -11.742 1 97.06 27 TYR B N 1
ATOM 748 C CA . TYR B 1 27 ? 3.992 -7.27 -11.836 1 97.06 27 TYR B CA 1
ATOM 749 C C . TYR B 1 27 ? 5.371 -7.387 -12.469 1 97.06 27 TYR B C 1
ATOM 751 O O . TYR B 1 27 ? 6.031 -8.422 -12.352 1 97.06 27 TYR B O 1
ATOM 759 N N . ALA B 1 28 ? 5.797 -6.426 -13.062 1 97.38 28 ALA B N 1
ATOM 760 C CA . ALA B 1 28 ? 7.07 -6.441 -13.773 1 97.38 28 ALA B CA 1
ATOM 761 C C . ALA B 1 28 ? 8.242 -6.27 -12.812 1 97.38 28 ALA B C 1
ATOM 763 O O . ALA B 1 28 ? 9.344 -6.762 -13.062 1 97.38 28 ALA B O 1
ATOM 764 N N . ASN B 1 29 ? 8.016 -5.445 -11.695 1 98.19 29 ASN B N 1
ATOM 765 C CA . ASN B 1 29 ? 9.102 -5.168 -10.758 1 98.19 29 ASN B CA 1
ATOM 766 C C . ASN B 1 29 ? 8.57 -4.664 -9.414 1 98.19 29 ASN B C 1
ATOM 768 O O . ASN B 1 29 ? 7.359 -4.48 -9.25 1 98.19 29 ASN B O 1
ATOM 772 N N . ALA B 1 30 ? 9.422 -4.43 -8.555 1 98 30 ALA B N 1
ATOM 773 C CA . ALA B 1 30 ? 9.086 -3.994 -7.203 1 98 30 ALA B CA 1
ATOM 774 C C . ALA B 1 30 ? 8.391 -2.635 -7.219 1 98 30 ALA B C 1
ATOM 776 O O . ALA B 1 30 ? 7.457 -2.398 -6.449 1 98 30 ALA B O 1
ATOM 777 N N . SER B 1 31 ? 8.812 -1.698 -8.031 1 98.75 31 SER B N 1
AT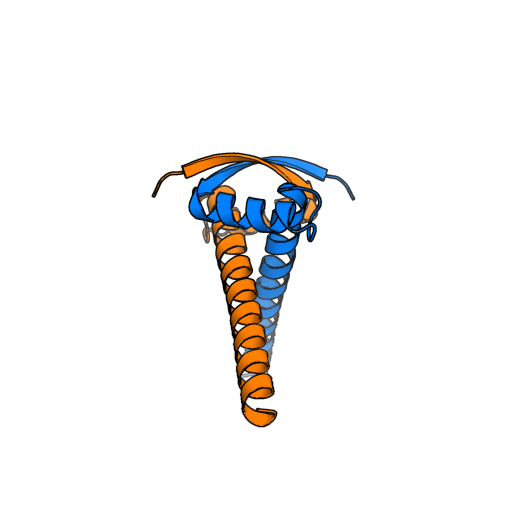OM 778 C CA . SER B 1 31 ? 8.203 -0.375 -8.117 1 98.75 31 SER B CA 1
ATOM 779 C C . SER B 1 31 ? 6.73 -0.467 -8.492 1 98.75 31 SER B C 1
ATOM 781 O O . SER B 1 31 ? 5.906 0.288 -7.973 1 98.75 31 SER B O 1
ATOM 783 N N . GLU B 1 32 ? 6.461 -1.366 -9.344 1 98.56 32 GLU B N 1
ATOM 784 C CA . GLU B 1 32 ? 5.078 -1.556 -9.766 1 98.56 32 GLU B CA 1
ATOM 785 C C . GLU B 1 32 ? 4.211 -2.043 -8.609 1 98.56 32 GLU B C 1
ATOM 787 O O . GLU B 1 32 ? 3.096 -1.553 -8.414 1 98.56 32 GLU B O 1
ATOM 792 N N . VAL B 1 33 ? 4.695 -2.902 -7.824 1 98.56 33 VAL B N 1
ATOM 793 C CA . VAL B 1 33 ? 3.969 -3.432 -6.68 1 98.56 33 VAL B CA 1
ATOM 794 C C . VAL B 1 33 ? 3.717 -2.316 -5.664 1 98.56 33 VAL B C 1
ATOM 796 O O . VAL B 1 33 ? 2.59 -2.137 -5.199 1 98.56 33 VAL B O 1
ATOM 799 N N . ILE B 1 34 ? 4.695 -1.562 -5.391 1 98.75 34 ILE B N 1
ATOM 800 C CA . ILE B 1 34 ? 4.629 -0.521 -4.371 1 98.75 34 ILE B CA 1
ATOM 801 C C . ILE B 1 34 ? 3.697 0.596 -4.836 1 98.75 34 ILE B C 1
ATOM 803 O O . ILE B 1 34 ? 2.924 1.136 -4.039 1 98.75 34 ILE B O 1
ATOM 807 N N . ARG B 1 35 ? 3.744 0.9 -6.148 1 98.69 35 ARG B N 1
ATOM 808 C CA . ARG B 1 35 ? 2.826 1.911 -6.66 1 98.69 35 ARG B CA 1
ATOM 809 C C . ARG B 1 35 ? 1.377 1.457 -6.52 1 98.69 35 ARG B C 1
ATOM 811 O O . ARG B 1 35 ? 0.494 2.262 -6.215 1 98.69 35 ARG B O 1
ATOM 818 N N . GLU B 1 36 ? 1.15 0.214 -6.684 1 98.5 36 GLU B N 1
ATOM 819 C CA . GLU B 1 36 ? -0.201 -0.31 -6.508 1 98.5 36 GLU B CA 1
ATOM 820 C C . GLU B 1 36 ? -0.619 -0.277 -5.043 1 98.5 36 GLU B C 1
ATOM 822 O O . GLU B 1 36 ? -1.744 0.111 -4.719 1 98.5 36 GLU B O 1
ATOM 827 N N . ALA B 1 37 ? 0.28 -0.683 -4.227 1 98.62 37 ALA B N 1
ATOM 828 C CA . ALA B 1 37 ? 0.011 -0.63 -2.791 1 98.62 37 ALA B CA 1
ATOM 829 C C . ALA B 1 37 ? -0.328 0.79 -2.35 1 98.62 37 ALA B C 1
ATOM 831 O O . ALA B 1 37 ? -1.28 1.002 -1.595 1 98.62 37 ALA B O 1
ATOM 832 N N . LEU B 1 38 ? 0.388 1.737 -2.891 1 98.62 38 LEU B N 1
ATOM 833 C CA . LEU B 1 38 ? 0.176 3.141 -2.549 1 98.62 38 LEU B CA 1
ATOM 834 C C . LEU B 1 38 ? -1.152 3.641 -3.107 1 98.62 38 LEU B C 1
ATOM 836 O O . LEU B 1 38 ? -1.844 4.43 -2.463 1 98.62 38 LEU B O 1
ATOM 840 N N . ARG B 1 39 ? -1.419 3.203 -4.293 1 97.94 39 ARG B N 1
ATOM 841 C CA . ARG B 1 39 ? -2.693 3.594 -4.887 1 97.94 39 ARG B CA 1
ATOM 842 C C . ARG B 1 39 ? -3.863 3.143 -4.02 1 97.94 39 ARG B C 1
ATOM 844 O O . ARG B 1 39 ? -4.773 3.924 -3.738 1 97.94 39 ARG B O 1
ATOM 851 N N . ILE B 1 40 ? -3.83 1.903 -3.596 1 97.31 40 ILE B N 1
ATOM 852 C CA . ILE B 1 40 ? -4.879 1.345 -2.748 1 97.31 40 ILE B CA 1
ATOM 853 C C . ILE B 1 40 ? -4.922 2.098 -1.421 1 97.31 40 ILE B C 1
ATOM 855 O O . ILE B 1 40 ? -5.996 2.494 -0.961 1 97.31 40 ILE B O 1
ATOM 859 N N . PHE B 1 41 ? -3.773 2.355 -0.812 1 97.88 41 PHE B N 1
ATOM 860 C CA . PHE B 1 41 ? -3.645 3.061 0.458 1 97.88 41 PHE B CA 1
ATOM 861 C C . PHE B 1 41 ? -4.215 4.469 0.355 1 97.88 41 PHE B C 1
ATOM 863 O O . PHE B 1 41 ? -4.996 4.895 1.211 1 97.88 41 PHE B O 1
ATOM 870 N N . ILE B 1 42 ? -3.852 5.203 -0.696 1 96.62 42 ILE B N 1
ATOM 871 C CA . ILE B 1 42 ? -4.266 6.586 -0.891 1 96.62 42 ILE B CA 1
ATOM 872 C C . ILE B 1 42 ? -5.781 6.648 -1.09 1 96.62 42 ILE B C 1
ATOM 874 O O . ILE B 1 42 ? -6.457 7.488 -0.491 1 96.62 42 ILE B O 1
ATOM 878 N N . ASN B 1 43 ? -6.258 5.734 -1.909 1 95.88 43 ASN B N 1
ATOM 879 C CA . ASN B 1 43 ? -7.699 5.695 -2.137 1 95.88 43 ASN B CA 1
ATOM 880 C C . ASN B 1 43 ? -8.461 5.434 -0.843 1 95.88 43 ASN B C 1
ATOM 882 O O . ASN B 1 43 ? -9.516 6.031 -0.605 1 95.88 43 ASN B O 1
ATOM 886 N N . GLN B 1 44 ? -7.996 4.602 -0.056 1 94.75 44 GLN B N 1
ATOM 887 C CA . GLN B 1 44 ? -8.625 4.305 1.227 1 94.75 44 GLN B CA 1
ATOM 888 C C . GLN B 1 44 ? -8.617 5.527 2.139 1 94.75 44 GLN B C 1
ATOM 890 O O . GLN B 1 44 ? -9.633 5.844 2.768 1 94.75 44 GLN B O 1
ATOM 895 N N . LYS B 1 45 ? -7.469 6.16 2.23 1 94 45 LYS B N 1
ATOM 896 C CA . LYS B 1 45 ? -7.348 7.348 3.068 1 94 45 LYS B CA 1
ATOM 897 C C . LYS B 1 45 ? -8.273 8.461 2.58 1 94 45 LYS B C 1
ATOM 899 O O . LYS B 1 45 ? -8.883 9.164 3.387 1 94 45 LYS B O 1
ATOM 904 N N . LYS B 1 46 ? -8.328 8.586 1.284 1 93 46 LYS B N 1
ATOM 905 C CA . LYS B 1 46 ? -9.211 9.602 0.709 1 93 46 LYS B CA 1
ATOM 906 C C . LYS B 1 46 ? -10.672 9.312 1.039 1 93 46 LYS B C 1
ATOM 908 O O . LYS B 1 46 ? -11.438 10.234 1.344 1 93 46 LYS B O 1
ATOM 913 N N . LYS B 1 47 ? -10.984 8.133 0.977 1 94.12 47 LYS B N 1
ATOM 914 C CA . LYS B 1 47 ? -12.352 7.738 1.312 1 94.12 47 LYS B CA 1
ATOM 915 C C . LYS B 1 47 ? -12.664 8.039 2.775 1 94.12 47 LYS B C 1
ATOM 917 O O . LYS B 1 47 ? -13.727 8.578 3.088 1 94.12 47 LYS B O 1
ATOM 922 N N . GLU B 1 48 ? -11.805 7.688 3.615 1 93.19 48 GLU B N 1
ATOM 923 C CA . GLU B 1 48 ? -11.969 7.949 5.043 1 93.19 48 GLU B CA 1
ATOM 924 C C . GLU B 1 48 ? -12.133 9.445 5.312 1 93.19 48 GLU B C 1
ATOM 926 O O . GLU B 1 48 ? -12.984 9.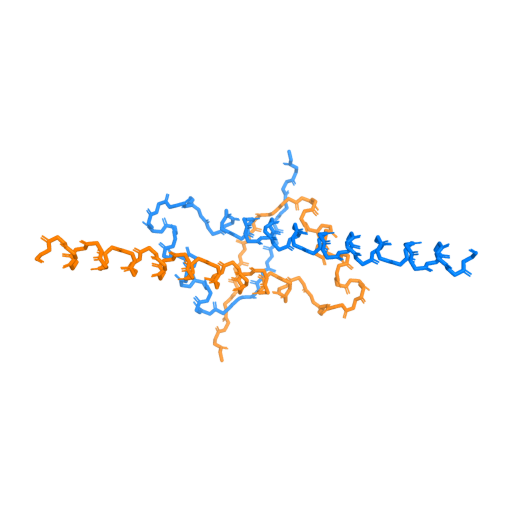844 6.109 1 93.19 48 GLU B O 1
ATOM 931 N N . LEU B 1 49 ? -11.352 10.203 4.652 1 88.88 49 LEU B N 1
ATOM 932 C CA . LEU B 1 49 ? -11.398 11.656 4.82 1 88.88 49 LEU B CA 1
ATOM 933 C C . LEU B 1 49 ? -12.719 12.219 4.324 1 88.88 49 LEU B C 1
ATOM 935 O O . LEU B 1 49 ? -13.328 13.062 4.98 1 88.88 49 LEU B O 1
ATOM 939 N N . LYS B 1 50 ? -13.141 11.727 3.258 1 92 50 LYS B N 1
ATOM 940 C CA . LYS B 1 50 ? -14.414 12.156 2.689 1 92 50 LYS B CA 1
ATOM 941 C C . LYS B 1 50 ? -15.57 11.812 3.621 1 92 50 LYS B C 1
ATOM 943 O O . LYS B 1 50 ? -16.469 12.633 3.824 1 92 50 LYS B O 1
ATOM 948 N N . GLU B 1 51 ? -15.508 10.664 4.109 1 92.31 51 GLU B N 1
ATOM 949 C CA . GLU B 1 51 ? -16.562 10.227 5.02 1 92.31 51 GLU B CA 1
ATOM 950 C C . GLU B 1 51 ? -16.578 11.062 6.293 1 92.31 51 GLU B C 1
ATOM 952 O O . GLU B 1 51 ? -17.641 11.453 6.773 1 92.31 51 GLU B O 1
ATOM 957 N N . LEU B 1 52 ? -15.445 11.336 6.758 1 90.38 52 LEU B N 1
ATOM 958 C CA . LEU B 1 52 ? -15.312 12.148 7.965 1 90.38 52 LEU B CA 1
ATOM 959 C C . LEU B 1 52 ? -15.789 13.578 7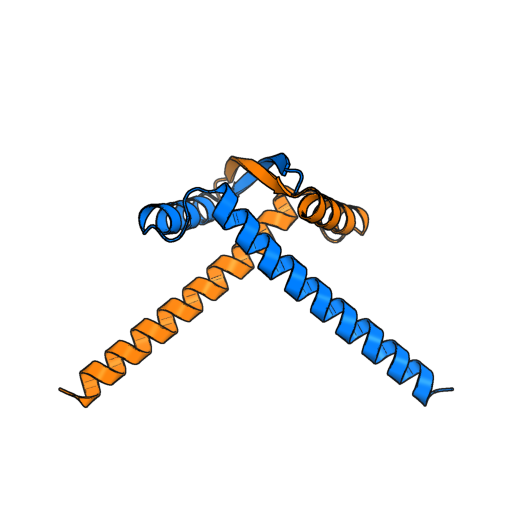.715 1 90.38 52 LEU B C 1
ATOM 961 O O . LEU B 1 52 ? -16.5 14.148 8.539 1 90.38 52 LEU B O 1
ATOM 965 N N . MET B 1 53 ? -15.344 14.133 6.629 1 89.31 53 MET B N 1
ATOM 966 C CA . MET B 1 53 ? -15.734 15.492 6.27 1 89.31 53 MET B CA 1
ATOM 967 C C . MET B 1 53 ? -17.234 15.57 6.012 1 89.31 53 MET B C 1
ATOM 969 O O . MET B 1 53 ? -17.875 16.562 6.375 1 89.31 53 MET B O 1
ATOM 973 N N . GLY B 1 54 ? -17.703 14.562 5.324 1 85.81 54 GLY B N 1
ATOM 974 C CA . GLY B 1 54 ? -19.141 14.516 5.094 1 85.81 54 GLY B CA 1
ATOM 975 C C . GLY B 1 54 ? -19.938 14.438 6.375 1 85.81 54 GLY B C 1
ATOM 976 O O . GLY B 1 54 ? -20.953 15.133 6.52 1 85.81 54 GLY B O 1
ATOM 977 N N . ASP B 1 55 ? -19.562 13.617 7.242 1 85.44 55 ASP B N 1
ATOM 978 C CA . ASP B 1 55 ? -20.234 13.453 8.523 1 85.44 55 ASP B CA 1
ATOM 979 C C . ASP B 1 55 ? -20.203 14.75 9.328 1 85.44 55 ASP B C 1
ATOM 981 O O . ASP B 1 55 ? -21.188 15.109 9.984 1 85.44 55 ASP B O 1
ATOM 985 N N . GLU B 1 56 ? -19.109 15.398 9.297 1 81.81 56 GLU B N 1
ATOM 986 C CA . GLU B 1 56 ? -18.969 16.656 10.023 1 81.81 56 GLU B CA 1
ATOM 987 C C . GLU B 1 56 ? -19.906 17.719 9.469 1 81.81 56 GLU B C 1
ATOM 989 O O . GLU B 1 56 ? -20.547 18.453 10.234 1 81.81 56 GLU B O 1
ATOM 994 N N . ILE B 1 57 ? -20 17.75 8.234 1 86 57 ILE B N 1
ATOM 995 C CA . ILE B 1 57 ? -20.875 18.719 7.57 1 86 57 ILE B CA 1
ATOM 996 C C . ILE B 1 57 ? -22.344 18.406 7.906 1 86 57 ILE B C 1
ATOM 998 O O . ILE B 1 57 ? -23.125 19.312 8.203 1 86 57 ILE B O 1
ATOM 1002 N N . LYS B 1 58 ? -22.625 17.188 7.879 1 87.19 58 LYS B N 1
ATOM 1003 C CA . LYS B 1 58 ? -23.969 16.781 8.25 1 87.19 58 LYS B CA 1
ATOM 1004 C C . LYS B 1 58 ? -24.281 17.141 9.703 1 87.19 58 LYS B C 1
ATOM 1006 O O . LYS B 1 58 ? -25.359 17.641 10.008 1 87.19 58 LYS B O 1
ATOM 1011 N N . TRP B 1 59 ? -23.344 16.891 10.492 1 86.12 59 TRP B N 1
ATOM 1012 C CA . TRP B 1 59 ? -23.484 17.172 11.914 1 86.12 59 TRP B CA 1
ATOM 1013 C C . TRP B 1 59 ? -23.625 18.672 12.156 1 86.12 59 TRP B C 1
ATOM 1015 O O . TRP B 1 59 ? -24.484 19.109 12.938 1 86.12 59 TRP B O 1
ATOM 1025 N N . MET B 1 60 ? -22.859 19.391 11.508 1 90.44 60 MET B N 1
ATOM 1026 C CA . MET B 1 60 ? -22.922 20.844 11.648 1 90.44 60 MET B CA 1
ATOM 1027 C C . MET B 1 60 ? -24.25 21.391 11.109 1 90.44 60 MET B C 1
ATOM 1029 O O . MET B 1 60 ? -24.781 22.375 11.633 1 90.44 60 MET B O 1
ATOM 1033 N N . GLY B 1 61 ? -24.656 20.703 10.07 1 84.38 61 GLY B N 1
ATOM 1034 C CA . GLY B 1 61 ? -25.922 21.125 9.492 1 84.38 61 GLY B CA 1
ATOM 1035 C C . GLY B 1 61 ? -27.125 20.828 10.375 1 84.38 61 GLY B C 1
ATOM 1036 O O . GLY B 1 61 ? -28.094 21.578 10.383 1 84.38 61 GLY B O 1
ATOM 1037 N N . GLU B 1 62 ? -27.109 19.734 11.086 1 80.69 62 GLU B N 1
ATOM 1038 C CA . GLU B 1 62 ? -28.219 19.359 11.953 1 80.69 62 GLU B CA 1
ATOM 1039 C C . GLU B 1 62 ? -28.266 20.25 13.195 1 80.69 62 GLU B C 1
ATOM 1041 O O . GLU B 1 62 ? -29.312 20.406 13.82 1 80.69 62 GLU B O 1
ATOM 1046 N N . ASN B 1 63 ? -27.109 20.656 13.516 1 71.81 63 ASN B N 1
ATOM 1047 C CA . ASN B 1 63 ? -27.094 21.453 14.734 1 71.81 63 ASN B CA 1
ATOM 1048 C C . ASN B 1 63 ? -27.172 22.953 14.43 1 71.81 63 ASN B C 1
ATOM 1050 O O . ASN B 1 63 ? -27.094 23.781 15.336 1 71.81 63 ASN B O 1
ATOM 1054 N N . VAL B 1 64 ? -27.094 23.297 13.188 1 64.25 64 VAL B N 1
ATOM 1055 C CA . VAL B 1 64 ? -27.406 24.703 12.875 1 64.25 64 VAL B CA 1
ATOM 1056 C C . VAL B 1 64 ? -28.906 24.859 12.633 1 64.25 64 VAL B C 1
ATOM 1058 O O . VAL B 1 64 ? -29.547 23.953 12.086 1 64.25 64 VAL B O 1
#

Solvent-accessible surface area (backbone atoms only — not comparable to full-atom values): 6996 Å² total; per-residue (Å²): 133,62,70,42,78,48,77,36,54,39,43,52,66,58,50,52,53,47,49,52,41,31,74,71,61,81,31,92,41,63,34,54,50,51,46,50,18,42,50,54,41,50,52,51,52,50,49,53,48,49,53,51,53,49,49,50,52,51,51,52,54,72,73,96,133,60,69,44,81,48,77,37,54,38,42,53,67,59,50,50,52,47,48,50,41,31,73,72,62,81,31,92,42,63,35,55,50,51,46,50,20,42,50,55,42,50,52,50,52,50,48,52,50,49,52,50,52,50,50,50,50,50,52,53,53,71,73,96

Radius of gyration: 18.59 Å; Cα contacts (8 Å, |Δi|>4): 105; chains: 2; bounding box: 45×60×30 Å

Secondary structure (DSSP, 8-state):
--EEEEEEEEEHHHHHHHHHHHHTTS-SSHHHHHHHHHHHHHHHHHHHHHHHHHHHHHHHHH--/--EEEEEEEEEHHHHHHHHHHHHTTS-SSHHHHHHHHHHHHHHHHHHHHHHHHHHHHHHHHH--

InterPro domains:
  IPR010985 Ribbon-helix-helix [SSF47598] (2-46)
  IPR022789 Antitoxin ParD [PF03693] (6-47)
  IPR022789 Antitoxin ParD [PTHR36582] (3-52)
  IPR022789 Antitoxin ParD [TIGR02606] (6-50)
  IPR038296 Antitoxin ParD superfamily [G3DSA:6.10.10.120] (11-61)

Nearest PDB structures (foldseek):
  5zkt-assembly1_A  TM=6.271E-01  e=1.791E+00  Oryza sativa Japonica Group
  3zpv-assembly1_B  TM=7.565E-01  e=2.872E+00  Drosophila melanogaster
  7vp5-assembly1_B  TM=4.830E-01  e=2.655E+00  Arabidopsis thaliana
  7vp2-assembly1_B  TM=4.636E-01  e=3.108E+00  Arabidopsis thaliana
  5zkt-assembly1_A  TM=6.267E-01  e=1.791E+00  Oryza sativa Japonica Group

Sequence (128 aa):
MRMRKISIRITDQQYEFIESLVAMGDYANASEVIREALRIFINQKKKELKELMGDEIKWMGENVMRMRKISIRITDQQYEFIESLVAMGDYANASEVIREALRIFINQKKKELKELMGDEIKWMGENV

Organism: NCBI:txid113653

pLDDT: mean 93.82, std 6.9, range [64.25, 98.75]